Protein AF-A0A528IKT4-F1 (afdb_monomer_lite)

Secondary structure (DSSP, 8-state):
-HHHH-SEEEEEETTEEEEEEETTT--HHHHHHHHHT--------

Radius of gyration: 10.1 Å; chains: 1; bounding box: 24×24×21 Å

Foldseek 3Di:
DCLVPDQWDFADDPNDGQDIDGNVRDDPCSNVCSNVVVDPDDDDD

pLDDT: mean 85.65, std 15.84, range [35.72, 95.56]

Structure (mmCIF, N/CA/C/O backbone):
data_AF-A0A528IKT4-F1
#
_entry.id   AF-A0A528IKT4-F1
#
loop_
_atom_site.group_PDB
_atom_site.id
_atom_site.type_symbol
_atom_site.label_atom_id
_atom_site.label_alt_id
_atom_site.label_comp_id
_atom_site.label_asym_id
_atom_site.label_entity_id
_atom_site.label_seq_id
_atom_site.pdbx_PDB_ins_code
_atom_site.Cartn_x
_atom_site.Cartn_y
_atom_site.Cartn_z
_atom_site.occupancy
_atom_site.B_iso_or_equiv
_atom_site.auth_seq_id
_atom_site.auth_comp_id
_atom_site.auth_asym_id
_atom_site.auth_atom_id
_atom_site.pdbx_PDB_model_num
ATOM 1 N N . GLU A 1 1 ? 2.833 10.937 6.941 1.00 81.62 1 GLU A N 1
ATOM 2 C CA . GLU A 1 1 ? 2.280 11.925 5.973 1.00 81.62 1 GLU A CA 1
ATOM 3 C C . GLU A 1 1 ? 1.151 11.412 5.074 1.00 81.62 1 GLU A C 1
ATOM 5 O O . GLU A 1 1 ? 0.035 11.891 5.228 1.00 81.62 1 GLU A O 1
ATOM 10 N N . LEU A 1 2 ? 1.365 10.449 4.162 1.00 86.56 2 LEU A N 1
ATOM 11 C CA . LEU A 1 2 ? 0.331 10.040 3.181 1.00 86.56 2 LEU A CA 1
ATOM 12 C C . LEU A 1 2 ? -0.991 9.584 3.818 1.00 86.56 2 LEU A C 1
ATOM 14 O O . LEU A 1 2 ? -2.064 9.958 3.355 1.00 86.56 2 LEU A O 1
ATOM 18 N N . VAL A 1 3 ? -0.911 8.841 4.923 1.00 88.25 3 VAL A N 1
ATOM 19 C CA . VAL A 1 3 ? -2.077 8.350 5.678 1.00 88.25 3 VAL A CA 1
ATOM 20 C C . VAL A 1 3 ? -2.965 9.489 6.199 1.00 88.25 3 VAL A C 1
ATOM 22 O O . VAL A 1 3 ? -4.177 9.331 6.328 1.00 88.25 3 VAL A O 1
ATOM 25 N N . HIS A 1 4 ? -2.383 10.657 6.473 1.00 88.81 4 HIS A N 1
ATOM 26 C CA . HIS A 1 4 ? -3.104 11.805 7.023 1.00 88.81 4 HIS A CA 1
ATOM 27 C C . HIS A 1 4 ? -3.543 12.811 5.953 1.00 88.81 4 HIS A C 1
ATOM 29 O O . HIS A 1 4 ? -4.468 13.581 6.193 1.00 88.81 4 HIS A O 1
ATOM 35 N N . LEU A 1 5 ? -2.921 12.785 4.772 1.00 92.56 5 LEU A N 1
ATOM 36 C CA . LEU A 1 5 ? -3.164 13.754 3.699 1.00 92.56 5 LEU A CA 1
ATOM 37 C C . LEU A 1 5 ? -4.048 13.209 2.575 1.00 92.56 5 LEU A C 1
ATOM 39 O O . LEU A 1 5 ? -4.725 13.980 1.901 1.00 92.56 5 LEU A O 1
ATOM 43 N N . CYS A 1 6 ? -4.047 11.896 2.358 1.00 93.44 6 CYS A N 1
ATOM 44 C CA . CYS A 1 6 ? -4.727 11.280 1.227 1.00 93.44 6 CYS A CA 1
ATOM 45 C C . CYS A 1 6 ? -6.017 10.580 1.664 1.00 93.44 6 CYS A C 1
ATOM 47 O O . CYS A 1 6 ? -6.066 9.911 2.693 1.00 93.44 6 CYS A O 1
ATOM 49 N N . ASP A 1 7 ? -7.061 10.690 0.842 1.00 92.06 7 ASP A N 1
ATOM 50 C CA . ASP A 1 7 ? -8.244 9.827 0.943 1.00 92.06 7 ASP A CA 1
ATOM 51 C C . ASP A 1 7 ? -7.997 8.456 0.316 1.00 92.06 7 ASP A C 1
ATOM 53 O O . ASP A 1 7 ? -8.650 7.478 0.682 1.00 92.06 7 ASP A O 1
ATOM 57 N N . ARG A 1 8 ? -7.088 8.403 -0.669 1.00 93.88 8 ARG A N 1
ATOM 5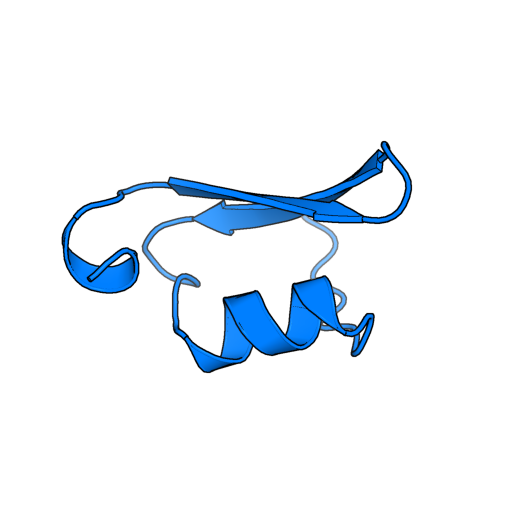8 C CA . ARG A 1 8 ? -6.844 7.235 -1.512 1.00 93.88 8 ARG A CA 1
ATOM 59 C C . ARG A 1 8 ? -5.380 7.137 -1.921 1.00 93.88 8 ARG A C 1
ATOM 61 O O . ARG A 1 8 ? -4.771 8.155 -2.245 1.00 93.88 8 ARG A O 1
ATOM 68 N N . VAL A 1 9 ? -4.830 5.925 -1.957 1.00 95.38 9 VAL A N 1
ATOM 69 C CA . VAL A 1 9 ? -3.444 5.663 -2.377 1.00 95.38 9 VAL A CA 1
ATOM 70 C C . VAL A 1 9 ? -3.385 4.445 -3.293 1.00 95.38 9 VAL A C 1
ATOM 72 O O . VAL A 1 9 ? -3.721 3.342 -2.880 1.00 95.38 9 VAL A O 1
ATOM 75 N N . ALA A 1 10 ? -2.906 4.618 -4.525 1.00 95.25 10 ALA A N 1
ATOM 76 C CA . ALA A 1 10 ? -2.594 3.500 -5.412 1.00 95.25 10 ALA A CA 1
ATOM 77 C C . ALA A 1 10 ? -1.146 3.042 -5.191 1.00 95.25 10 ALA A C 1
ATOM 79 O O . ALA A 1 10 ? -0.229 3.864 -5.200 1.00 95.25 10 ALA A O 1
ATOM 80 N N . VAL A 1 11 ? -0.932 1.737 -5.032 1.00 95.06 11 VAL A N 1
ATOM 81 C CA . VAL A 1 11 ? 0.409 1.145 -4.932 1.00 95.06 11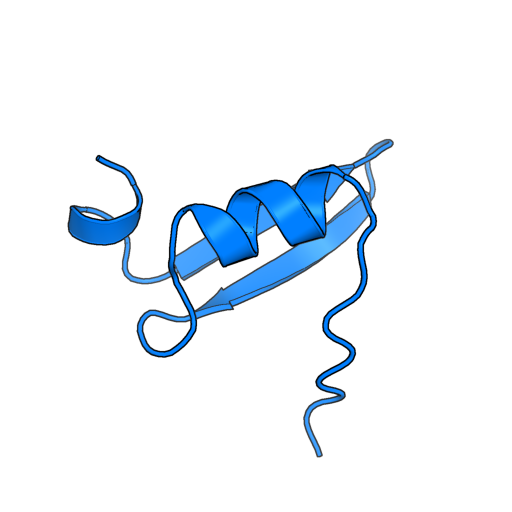 VAL A CA 1
ATOM 82 C C . VAL A 1 11 ? 0.756 0.496 -6.265 1.00 95.06 11 VAL A C 1
ATOM 84 O O . VAL A 1 11 ? -0.005 -0.328 -6.775 1.00 95.06 11 VAL A O 1
ATOM 87 N N . VAL A 1 12 ? 1.901 0.876 -6.836 1.00 94.19 12 VAL A N 1
ATOM 88 C CA . VAL A 1 12 ? 2.397 0.374 -8.124 1.00 94.19 12 VAL A CA 1
ATOM 89 C C . VAL A 1 12 ? 3.696 -0.395 -7.907 1.00 94.19 12 VAL A C 1
ATOM 91 O O . VAL A 1 12 ? 4.615 0.108 -7.263 1.00 94.19 12 VAL A O 1
ATOM 94 N N . ARG A 1 13 ? 3.787 -1.599 -8.474 1.00 90.00 13 ARG A N 1
ATOM 95 C CA . ARG A 1 13 ? 4.975 -2.458 -8.450 1.00 90.00 13 ARG A CA 1
ATOM 96 C C . ARG A 1 13 ? 5.182 -3.045 -9.841 1.00 90.00 13 ARG A C 1
ATOM 98 O O . ARG A 1 13 ? 4.231 -3.510 -10.457 1.00 90.00 13 ARG A O 1
ATOM 105 N N . GLU A 1 14 ? 6.414 -2.988 -10.344 1.00 94.06 14 GLU A N 1
ATOM 106 C CA . GLU A 1 14 ? 6.767 -3.503 -11.682 1.00 94.06 14 GLU A CA 1
ATOM 107 C C . GLU A 1 14 ? 5.886 -2.925 -12.811 1.00 94.06 14 GLU A C 1
ATOM 109 O O . GLU A 1 14 ? 5.570 -3.597 -13.782 1.00 94.06 14 GLU A O 1
ATOM 114 N N . GLY A 1 15 ? 5.467 -1.660 -12.680 1.00 95.31 15 GLY A N 1
ATOM 115 C CA . GLY A 1 15 ? 4.605 -0.991 -13.664 1.00 95.31 15 GLY A CA 1
ATOM 116 C C . GLY A 1 15 ? 3.120 -1.361 -13.579 1.00 95.31 15 GLY A C 1
ATOM 117 O O . GLY A 1 15 ? 2.323 -0.831 -14.350 1.00 95.31 15 GLY A O 1
ATOM 118 N N . HIS A 1 16 ? 2.725 -2.209 -12.626 1.00 91.75 16 HIS A N 1
ATOM 119 C CA . HIS A 1 16 ? 1.341 -2.625 -12.416 1.00 91.75 16 HIS A CA 1
ATOM 120 C C . HIS A 1 16 ? 0.785 -2.076 -11.104 1.00 91.75 16 HIS A C 1
ATOM 122 O O . HIS A 1 16 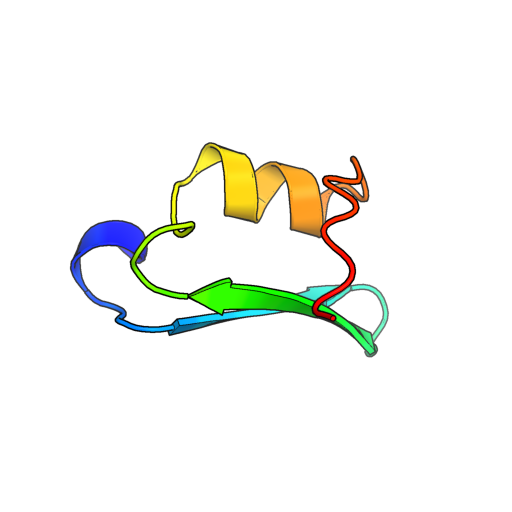? 1.468 -2.057 -10.081 1.00 91.75 16 HIS A O 1
ATOM 128 N N . MET A 1 17 ? -0.476 -1.646 -11.118 1.00 94.62 17 MET A N 1
ATOM 129 C CA . MET A 1 17 ? -1.192 -1.298 -9.894 1.00 94.62 17 MET A CA 1
ATOM 130 C C . MET A 1 17 ? -1.530 -2.582 -9.136 1.00 94.62 17 MET A C 1
ATOM 132 O O . MET A 1 17 ? -2.281 -3.413 -9.639 1.00 94.62 17 MET A O 1
ATOM 136 N N . VAL A 1 18 ? -0.960 -2.739 -7.944 1.00 94.44 18 VAL A N 1
ATOM 137 C CA . VAL A 1 18 ? -1.107 -3.948 -7.120 1.00 94.44 18 VAL A CA 1
ATOM 138 C C . VAL A 1 18 ? -2.095 -3.769 -5.971 1.00 94.44 18 VAL A C 1
ATOM 140 O O . VAL A 1 18 ? -2.623 -4.756 -5.474 1.00 94.44 18 VAL A O 1
ATOM 143 N N . ALA A 1 19 ? -2.385 -2.529 -5.563 1.0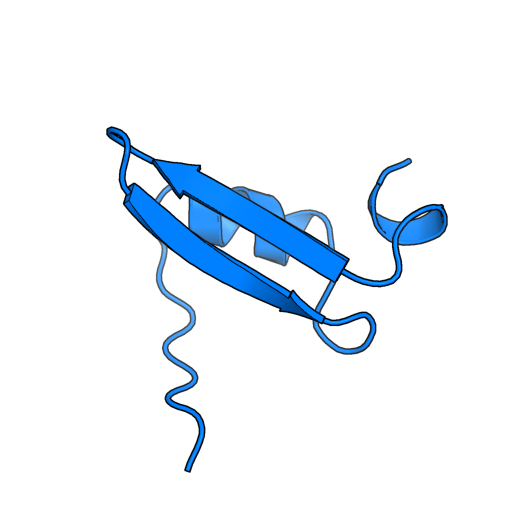0 94.12 19 ALA A N 1
ATOM 144 C CA . ALA A 1 19 ? -3.401 -2.243 -4.552 1.00 94.12 19 ALA A CA 1
ATOM 145 C C . ALA A 1 19 ? -3.995 -0.836 -4.700 1.00 94.12 19 ALA A C 1
ATOM 147 O O . ALA A 1 19 ? -3.321 0.088 -5.164 1.00 94.12 19 ALA A O 1
ATOM 148 N N . MET A 1 20 ? -5.238 -0.679 -4.234 1.00 95.56 20 MET A N 1
ATOM 149 C CA . MET A 1 20 ? -5.897 0.612 -4.025 1.00 95.56 20 MET A CA 1
ATOM 150 C C . MET A 1 20 ? -6.313 0.756 -2.553 1.00 95.56 20 MET A C 1
ATOM 152 O O . MET A 1 20 ? -7.209 0.073 -2.062 1.00 95.56 20 MET A O 1
ATOM 156 N N . LEU A 1 21 ? -5.585 1.634 -1.871 1.00 94.50 21 LEU A N 1
ATOM 157 C CA . LEU A 1 21 ? -5.692 2.135 -0.504 1.00 94.50 21 LEU A CA 1
ATOM 158 C C . LEU A 1 21 ? -6.858 3.091 -0.259 1.00 94.50 21 LEU A C 1
ATOM 160 O O . LEU A 1 21 ? -6.616 4.274 -0.440 1.00 94.50 21 LEU A O 1
ATOM 164 N N . GLU A 1 22 ? -8.066 2.685 0.134 1.00 95.50 22 GLU A N 1
ATOM 165 C CA . GLU A 1 22 ? -9.109 3.657 0.543 1.00 95.50 22 GLU A CA 1
ATOM 166 C C . GLU A 1 22 ? -8.907 4.113 2.000 1.00 95.50 22 GLU A C 1
ATOM 168 O O . GLU A 1 22 ? -8.364 3.357 2.803 1.00 95.50 22 GLU A O 1
ATOM 173 N N . ARG A 1 23 ? -9.397 5.302 2.384 1.00 90.50 23 ARG A N 1
ATOM 174 C CA . ARG A 1 23 ? -9.199 5.918 3.717 1.00 90.50 23 ARG A CA 1
ATOM 175 C C . ARG A 1 23 ? -9.381 4.968 4.909 1.00 90.50 23 ARG A C 1
ATOM 177 O O . ARG A 1 23 ? -8.610 5.039 5.857 1.00 90.50 23 ARG A O 1
ATOM 184 N N . GLY A 1 24 ? -10.376 4.080 4.875 1.00 89.69 24 GLY A N 1
ATOM 185 C CA . GLY A 1 24 ? -10.635 3.122 5.962 1.00 89.69 24 GLY A CA 1
ATOM 186 C C . GLY A 1 24 ? -9.632 1.962 6.063 1.00 89.69 24 GLY A C 1
ATOM 187 O O . GLY A 1 24 ? -9.566 1.302 7.094 1.00 89.69 24 GLY A O 1
ATOM 188 N N . ALA A 1 25 ? -8.863 1.710 5.005 1.00 88.69 25 ALA A N 1
ATOM 189 C CA . ALA A 1 25 ? -7.820 0.686 4.929 1.00 88.69 25 ALA A CA 1
ATOM 190 C C . ALA A 1 25 ? -6.412 1.292 4.761 1.00 88.69 25 ALA A C 1
ATOM 192 O O . ALA A 1 25 ? -5.437 0.557 4.609 1.00 88.69 25 ALA A O 1
ATOM 193 N N . LEU A 1 26 ? -6.305 2.623 4.754 1.00 94.19 26 LEU A N 1
ATOM 194 C CA . LEU A 1 26 ? -5.059 3.337 4.541 1.00 94.19 26 LEU A CA 1
ATOM 195 C C . LEU A 1 26 ? -4.262 3.394 5.848 1.00 94.19 26 LEU A C 1
ATOM 197 O O . LEU A 1 26 ? -4.594 4.150 6.757 1.00 94.19 26 LEU A O 1
ATOM 201 N N . SER A 1 27 ? -3.189 2.612 5.920 1.00 94.56 27 SER A N 1
ATOM 202 C CA . SER A 1 27 ? -2.179 2.682 6.978 1.00 94.56 27 SER A CA 1
ATOM 203 C C . SER A 1 27 ? -0.777 2.555 6.384 1.00 94.56 27 SER A C 1
ATOM 205 O O . SER A 1 27 ? -0.617 2.104 5.246 1.00 94.56 27 SER A O 1
ATOM 207 N N . GLU A 1 28 ? 0.249 2.948 7.141 1.00 93.94 28 GLU A N 1
ATOM 208 C CA . GLU A 1 28 ? 1.638 2.746 6.717 1.00 93.94 28 GLU A CA 1
ATOM 209 C C . GLU A 1 28 ? 1.946 1.259 6.527 1.00 93.94 28 GLU A C 1
ATOM 211 O O . GLU A 1 28 ? 2.546 0.895 5.514 1.00 93.94 28 GLU A O 1
ATOM 216 N N . GLU A 1 29 ? 1.463 0.383 7.418 1.00 94.12 29 GLU A N 1
ATOM 217 C CA . GLU A 1 29 ? 1.667 -1.058 7.255 1.00 94.12 29 GLU A CA 1
ATOM 218 C C . GLU A 1 29 ? 0.983 -1.585 5.993 1.00 94.12 29 GLU A C 1
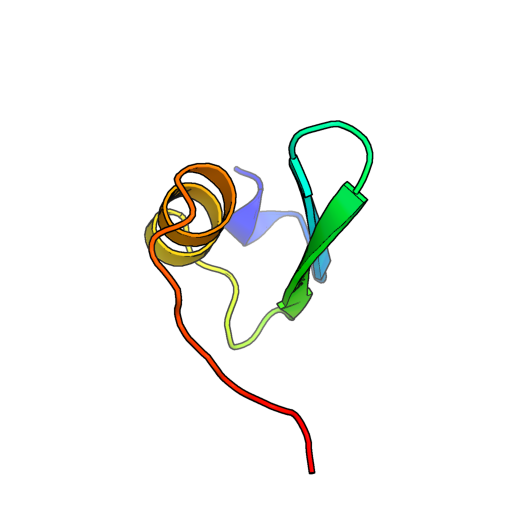ATOM 220 O O . GLU A 1 29 ? 1.575 -2.383 5.273 1.00 94.12 29 GLU A O 1
ATOM 225 N N . ALA A 1 30 ? -0.234 -1.127 5.682 1.00 93.50 30 ALA A N 1
ATOM 226 C CA . ALA A 1 30 ? -0.957 -1.557 4.488 1.00 93.50 30 ALA A CA 1
ATOM 227 C C . ALA A 1 30 ? -0.233 -1.146 3.193 1.00 93.50 30 ALA A C 1
ATOM 229 O O . ALA A 1 30 ? -0.129 -1.950 2.263 1.00 93.50 30 ALA A O 1
ATOM 230 N N . ILE A 1 31 ? 0.321 0.072 3.148 1.00 93.38 31 ILE A N 1
ATOM 231 C CA . ILE A 1 31 ? 1.114 0.562 2.010 1.00 93.38 31 ILE A CA 1
ATOM 232 C C . ILE A 1 31 ? 2.386 -0.276 1.846 1.00 93.38 31 ILE A C 1
ATOM 234 O O . ILE A 1 31 ? 2.670 -0.752 0.745 1.00 93.38 31 ILE A O 1
ATOM 238 N N . VAL A 1 32 ? 3.141 -0.480 2.930 1.00 93.69 32 VAL A N 1
ATOM 239 C CA . VAL A 1 32 ? 4.391 -1.252 2.900 1.00 93.69 32 VAL A CA 1
ATOM 240 C C . VAL A 1 32 ? 4.117 -2.708 2.528 1.00 93.69 32 VAL 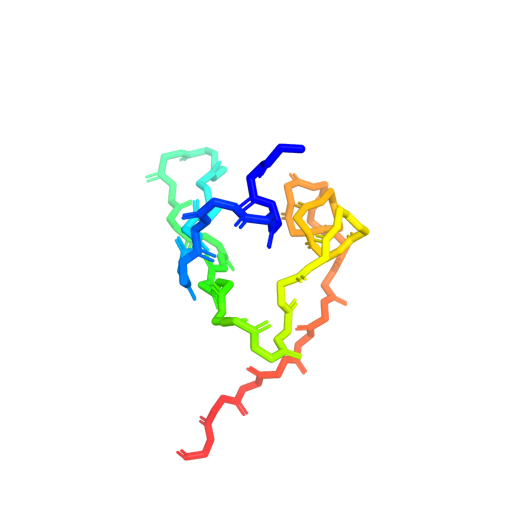A C 1
ATOM 242 O O . VAL A 1 32 ? 4.801 -3.254 1.668 1.00 93.69 32 VAL A O 1
ATOM 245 N N . SER A 1 33 ? 3.084 -3.324 3.101 1.00 93.44 33 SER A N 1
ATOM 246 C CA . SER A 1 33 ? 2.676 -4.699 2.794 1.00 93.44 33 SER A CA 1
ATOM 247 C C . SER A 1 33 ? 2.361 -4.865 1.305 1.00 93.44 33 SER A C 1
ATOM 249 O O . SER A 1 33 ? 2.899 -5.765 0.658 1.00 93.44 33 SER A O 1
ATOM 251 N N . ALA A 1 34 ? 1.566 -3.952 0.735 1.00 93.31 34 ALA A N 1
ATOM 252 C CA . ALA A 1 34 ? 1.235 -3.961 -0.688 1.00 93.31 34 ALA A CA 1
ATOM 253 C C . ALA A 1 34 ? 2.472 -3.747 -1.578 1.00 93.31 34 ALA A C 1
ATOM 255 O O . ALA A 1 34 ? 2.637 -4.440 -2.582 1.00 93.31 34 ALA A O 1
ATOM 256 N N . ALA A 1 35 ? 3.374 -2.836 -1.200 1.00 92.56 35 ALA A N 1
ATOM 257 C CA . ALA A 1 35 ? 4.607 -2.574 -1.945 1.00 92.56 35 ALA A CA 1
ATOM 258 C C . ALA A 1 35 ? 5.574 -3.771 -1.919 1.00 92.56 35 ALA A C 1
ATOM 260 O O . ALA A 1 35 ? 6.239 -4.058 -2.916 1.00 92.56 35 ALA A O 1
ATOM 261 N N . MET A 1 36 ? 5.619 -4.498 -0.799 1.00 92.88 36 MET A N 1
ATOM 262 C CA . MET A 1 36 ? 6.444 -5.695 -0.617 1.00 92.88 36 MET A CA 1
ATOM 263 C C . MET A 1 36 ? 5.831 -6.964 -1.225 1.00 92.88 36 MET A C 1
ATOM 265 O O . MET A 1 36 ? 6.495 -7.998 -1.256 1.00 92.88 36 MET A O 1
ATOM 269 N N . GLY A 1 37 ? 4.584 -6.912 -1.705 1.00 87.00 37 GLY A N 1
ATOM 270 C CA . GLY A 1 37 ? 3.866 -8.094 -2.193 1.00 87.00 37 GLY A CA 1
ATOM 271 C C . GLY A 1 37 ? 3.425 -9.052 -1.079 1.00 87.00 37 GLY A C 1
ATOM 272 O O . GLY A 1 37 ? 3.103 -10.206 -1.351 1.00 87.00 37 GLY A O 1
ATOM 273 N N . ALA A 1 38 ? 3.403 -8.589 0.174 1.00 76.06 38 ALA A N 1
ATOM 274 C CA . ALA A 1 38 ? 2.801 -9.307 1.288 1.00 76.06 38 ALA A CA 1
ATOM 275 C C . ALA A 1 38 ? 1.280 -9.073 1.228 1.00 76.06 38 ALA A C 1
ATOM 277 O O . ALA A 1 38 ? 0.765 -8.052 1.678 1.00 76.06 38 ALA A O 1
ATOM 278 N N . GLU A 1 39 ? 0.565 -9.971 0.554 1.00 64.25 39 GLU A N 1
ATOM 279 C CA . GLU A 1 39 ? -0.870 -9.857 0.263 1.00 64.25 39 GLU A CA 1
ATOM 280 C C . GLU A 1 39 ? -1.743 -9.682 1.521 1.00 64.25 39 GLU A C 1
ATOM 282 O O . GLU A 1 39 ? -1.782 -10.550 2.392 1.00 64.25 39 GLU A O 1
ATOM 287 N N . GLN A 1 40 ? -2.572 -8.634 1.537 1.00 60.12 40 GLN A N 1
ATOM 288 C CA . GLN A 1 40 ? -3.900 -8.696 2.152 1.00 60.12 40 GLN A CA 1
ATOM 289 C C . GLN A 1 40 ? -4.918 -8.818 1.021 1.00 60.12 40 GLN A C 1
ATOM 291 O O . GLN A 1 40 ? -5.434 -7.823 0.515 1.00 60.12 40 GLN A O 1
ATOM 296 N N . ARG A 1 41 ? -5.201 -10.056 0.607 1.00 57.22 41 ARG A N 1
ATOM 297 C CA . ARG A 1 41 ? -6.252 -10.346 -0.368 1.00 57.22 41 ARG A CA 1
ATOM 298 C C . ARG A 1 41 ? -7.608 -9.944 0.217 1.00 57.22 41 ARG A C 1
ATOM 300 O O . ARG A 1 41 ? -8.258 -10.736 0.894 1.00 57.22 41 ARG A O 1
ATOM 307 N N . LYS A 1 42 ? -8.066 -8.730 -0.069 1.00 50.47 42 LYS A N 1
ATOM 308 C CA . LYS A 1 42 ? -9.489 -8.391 -0.013 1.00 50.47 42 LYS A CA 1
ATOM 309 C C . LYS A 1 42 ? -9.969 -8.184 -1.438 1.00 50.47 42 LYS A C 1
ATOM 311 O O . LYS A 1 42 ? -9.856 -7.104 -2.004 1.00 50.47 42 LYS A O 1
ATOM 316 N N . VAL A 1 43 ? -10.464 -9.275 -2.016 1.00 45.53 43 VAL A N 1
ATOM 317 C CA . VAL A 1 43 ? -11.285 -9.235 -3.226 1.00 45.53 43 VAL A CA 1
ATOM 318 C C . VAL A 1 43 ? -12.561 -8.483 -2.853 1.00 45.53 43 VAL A C 1
ATOM 320 O O . VAL A 1 43 ? -13.274 -8.905 -1.942 1.00 45.53 43 VAL A O 1
ATOM 323 N N . ALA A 1 44 ? -12.804 -7.340 -3.491 1.00 42.47 44 ALA A N 1
ATOM 324 C CA . ALA A 1 44 ? -14.091 -6.664 -3.408 1.00 42.47 44 ALA A CA 1
ATOM 325 C C . ALA A 1 44 ? -15.145 -7.525 -4.128 1.00 42.47 44 ALA A C 1
ATOM 327 O O . ALA A 1 44 ? -14.886 -8.011 -5.231 1.00 42.47 44 ALA A O 1
ATOM 328 N N . ALA A 1 45 ? -16.265 -7.756 -3.439 1.00 35.72 45 ALA A N 1
ATOM 329 C CA . ALA A 1 45 ? -17.458 -8.452 -3.919 1.00 35.72 45 ALA A CA 1
ATOM 330 C C . ALA A 1 45 ? -18.223 -7.640 -4.973 1.00 35.72 45 ALA A C 1
ATOM 332 O O . ALA A 1 45 ? -18.104 -6.392 -4.947 1.00 35.72 45 ALA A O 1
#

Sequence (45 aa):
ELVHLCDRVAVVREGHMVAMLERGALSEEAIVSAAMGAEQRKVAA